Protein AF-A0A6G3CKQ1-F1 (afdb_monomer)

Secondary structure (DSSP, 8-state):
---S--HHHHHHHHHHHH-GGG---HHHHHHHHHHHHHHHHTT--HHHHHHHHHTT--S--S-HHHHHHHHHHHT------------------------

Solvent-accessible surface area (backbone atoms only — not comparable to full-atom values): 6300 Å² total; per-residue (Å²): 137,78,97,58,83,50,73,39,33,52,49,48,54,47,48,23,69,76,35,76,70,33,72,59,49,72,67,44,30,63,69,41,23,67,53,46,41,55,42,44,76,49,72,47,50,70,65,58,52,49,51,61,68,58,55,84,63,67,100,71,64,96,48,42,59,62,51,48,48,49,48,53,61,78,64,51,74,73,78,57,78,84,67,80,80,71,80,86,75,77,79,74,83,81,87,79,86,83,137

Structure (mmCIF, N/CA/C/O backbone):
data_AF-A0A6G3CKQ1-F1
#
_entry.id   AF-A0A6G3CKQ1-F1
#
loop_
_atom_site.group_PDB
_atom_site.id
_atom_site.type_symbol
_atom_site.label_atom_id
_atom_site.label_alt_id
_atom_site.label_comp_id
_atom_site.label_asym_id
_atom_site.label_entity_id
_atom_site.label_seq_id
_atom_site.pdbx_PDB_ins_code
_atom_site.Cartn_x
_atom_site.Cartn_y
_atom_site.Cartn_z
_atom_site.occupancy
_atom_site.B_iso_or_equiv
_atom_site.auth_seq_id
_atom_site.auth_comp_id
_atom_site.auth_asym_id
_atom_site.auth_atom_id
_atom_site.pdbx_PDB_model_num
ATOM 1 N N . GLN A 1 1 ? 6.547 14.572 20.095 1.00 44.78 1 GLN A N 1
ATOM 2 C CA . GLN A 1 1 ? 7.307 14.861 18.862 1.00 44.78 1 GLN A CA 1
ATOM 3 C C . GLN A 1 1 ? 8.433 13.846 18.751 1.00 44.78 1 GLN A C 1
ATOM 5 O O . GLN A 1 1 ? 9.480 14.011 19.358 1.00 44.78 1 GLN A O 1
ATOM 10 N N . THR A 1 2 ? 8.145 12.716 18.108 1.00 43.88 2 THR A N 1
ATOM 11 C CA . THR A 1 2 ? 9.072 11.586 18.000 1.00 43.88 2 THR A CA 1
ATOM 12 C C . THR A 1 2 ? 9.933 11.816 16.764 1.00 43.88 2 THR A C 1
ATOM 14 O O . THR A 1 2 ? 9.443 11.667 15.650 1.00 43.88 2 THR A O 1
ATOM 17 N N . THR A 1 3 ? 11.193 12.213 16.947 1.00 59.66 3 THR A N 1
ATOM 18 C CA . THR A 1 3 ? 12.210 12.281 15.879 1.00 59.66 3 THR A CA 1
ATOM 19 C C . THR A 1 3 ? 12.625 10.858 15.496 1.00 59.66 3 THR A C 1
ATOM 21 O O . THR A 1 3 ? 13.737 10.414 15.763 1.00 59.66 3 THR A O 1
ATOM 24 N N . GLY A 1 4 ? 11.683 10.089 14.962 1.00 67.25 4 GLY A N 1
ATOM 25 C CA . GLY A 1 4 ? 11.887 8.722 14.506 1.00 67.25 4 GLY A CA 1
ATOM 26 C C . GLY A 1 4 ? 11.133 8.499 13.198 1.00 67.25 4 GLY A C 1
ATOM 27 O O . GLY A 1 4 ? 10.108 9.150 12.982 1.00 67.25 4 GLY A O 1
ATOM 28 N N . PRO A 1 5 ? 11.631 7.617 12.315 1.00 72.62 5 PRO A N 1
ATOM 29 C CA . PRO A 1 5 ? 10.953 7.298 11.065 1.00 72.62 5 PRO A CA 1
ATOM 30 C C . PRO A 1 5 ? 9.518 6.845 11.349 1.00 72.62 5 PRO A C 1
ATOM 32 O O . PRO A 1 5 ? 9.274 6.067 12.278 1.00 72.62 5 PRO A O 1
ATOM 35 N N . SER A 1 6 ? 8.568 7.349 10.562 1.00 84.62 6 SER A N 1
ATOM 36 C CA . SER A 1 6 ? 7.156 7.022 10.735 1.00 84.62 6 SER A CA 1
ATOM 37 C C . SER A 1 6 ? 6.921 5.510 10.566 1.00 84.62 6 SER A C 1
ATOM 39 O O . SER A 1 6 ? 7.671 4.827 9.857 1.00 84.62 6 SER A O 1
ATOM 41 N N . PRO A 1 7 ? 5.874 4.940 11.190 1.00 85.25 7 PRO A N 1
ATOM 42 C CA . PRO A 1 7 ? 5.569 3.515 11.042 1.00 85.25 7 PRO A CA 1
ATOM 43 C C . PRO A 1 7 ? 5.317 3.114 9.578 1.00 85.25 7 PRO A C 1
ATOM 45 O O . PRO A 1 7 ? 5.648 1.996 9.186 1.00 85.25 7 PRO A O 1
ATOM 48 N N . ALA A 1 8 ? 4.799 4.035 8.757 1.00 88.69 8 ALA A N 1
ATOM 49 C CA . ALA A 1 8 ? 4.630 3.852 7.317 1.00 88.69 8 ALA A CA 1
ATOM 50 C C . ALA A 1 8 ? 5.980 3.707 6.595 1.00 88.69 8 ALA A C 1
ATOM 52 O O . ALA A 1 8 ? 6.174 2.751 5.842 1.00 88.69 8 ALA A O 1
ATOM 53 N N . TYR A 1 9 ? 6.935 4.599 6.876 1.00 89.56 9 TYR A N 1
ATOM 54 C CA . TYR A 1 9 ? 8.290 4.516 6.328 1.00 89.56 9 TYR A CA 1
ATOM 55 C C . TYR A 1 9 ? 8.978 3.202 6.722 1.00 89.56 9 TYR A C 1
ATOM 57 O O . TYR A 1 9 ? 9.546 2.510 5.878 1.00 89.56 9 TYR A O 1
ATOM 65 N N . LEU A 1 10 ? 8.890 2.816 8.000 1.00 90.06 10 LEU A N 1
ATOM 66 C CA . LEU A 1 10 ? 9.490 1.572 8.489 1.00 90.06 10 LEU A CA 1
ATOM 67 C C . LEU A 1 10 ? 8.888 0.326 7.827 1.00 90.06 10 LEU A C 1
ATOM 69 O O . LEU A 1 10 ? 9.626 -0.622 7.557 1.00 90.06 10 LEU A O 1
ATOM 73 N N . ALA A 1 11 ? 7.582 0.315 7.551 1.00 89.31 11 ALA A N 1
ATOM 74 C CA . ALA A 1 11 ? 6.938 -0.786 6.837 1.00 89.31 11 ALA A CA 1
ATOM 75 C C . ALA A 1 11 ? 7.471 -0.917 5.399 1.00 89.31 11 ALA A C 1
ATOM 77 O O . ALA A 1 11 ? 7.841 -2.015 4.986 1.00 89.31 11 ALA A O 1
ATOM 78 N N . LEU A 1 12 ? 7.595 0.200 4.674 1.00 90.06 12 LEU A N 1
ATOM 79 C CA . LEU A 1 12 ? 8.139 0.229 3.310 1.00 90.06 12 LEU A CA 1
ATOM 80 C C . LEU A 1 12 ? 9.614 -0.199 3.268 1.00 90.06 12 LEU A C 1
ATOM 82 O O . LEU A 1 12 ? 9.993 -1.037 2.451 1.00 90.06 12 LEU A O 1
ATOM 86 N N . ALA A 1 13 ? 10.432 0.308 4.193 1.00 90.06 13 ALA A N 1
ATOM 87 C CA . ALA A 1 13 ? 11.845 -0.055 4.289 1.00 90.06 13 ALA A CA 1
ATOM 88 C C . ALA A 1 13 ? 12.043 -1.551 4.602 1.00 90.06 13 ALA A C 1
ATOM 90 O O . ALA A 1 13 ? 12.956 -2.188 4.077 1.00 90.06 13 ALA A O 1
ATOM 91 N N . ARG A 1 14 ? 11.172 -2.138 5.436 1.00 88.44 14 ARG A N 1
ATOM 92 C CA . ARG A 1 14 ? 11.171 -3.588 5.696 1.00 88.44 14 ARG A CA 1
ATOM 93 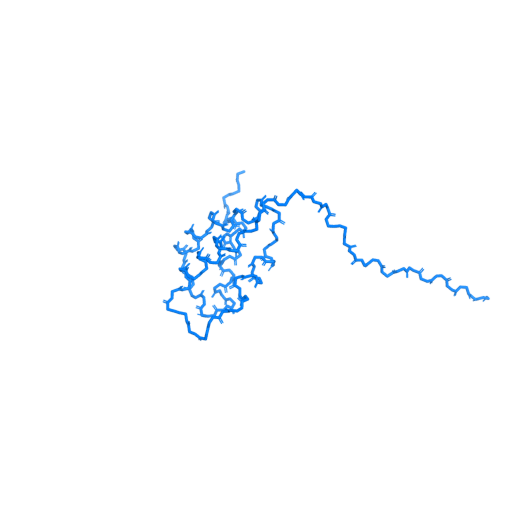C C . ARG A 1 14 ? 10.766 -4.380 4.458 1.00 88.44 14 ARG A C 1
ATOM 95 O O . ARG A 1 14 ? 11.395 -5.396 4.187 1.00 88.44 14 ARG A O 1
ATOM 102 N N . LEU A 1 15 ? 9.778 -3.901 3.703 1.00 86.75 15 LEU A N 1
ATOM 103 C CA . LEU A 1 15 ? 9.301 -4.537 2.474 1.00 86.75 15 LEU A CA 1
ATOM 104 C C . LEU A 1 15 ? 10.444 -4.744 1.471 1.00 86.75 15 LEU A C 1
ATOM 106 O O . LEU A 1 15 ? 10.673 -5.864 1.023 1.00 86.75 15 LEU A O 1
ATOM 110 N N . GLY A 1 16 ? 11.206 -3.682 1.193 1.00 86.31 16 GLY A N 1
ATOM 111 C CA . GLY A 1 16 ? 12.329 -3.753 0.257 1.00 86.31 16 GLY A CA 1
ATOM 112 C C . GLY A 1 16 ? 13.525 -4.558 0.760 1.00 86.31 16 GLY A C 1
ATOM 113 O O . GLY A 1 16 ? 14.321 -5.051 -0.032 1.00 86.31 16 GLY A O 1
ATOM 114 N N . ARG A 1 17 ? 13.640 -4.746 2.080 1.00 84.31 17 ARG A N 1
ATOM 115 C CA . ARG A 1 17 ? 14.642 -5.642 2.670 1.00 84.31 17 ARG A CA 1
ATOM 116 C C . ARG A 1 17 ? 14.233 -7.114 2.581 1.00 84.31 17 ARG A C 1
ATOM 118 O O . ARG A 1 17 ? 15.103 -7.969 2.468 1.00 84.31 17 ARG A O 1
ATOM 125 N N . ASN A 1 18 ? 12.936 -7.404 2.675 1.00 84.44 18 ASN A N 1
ATOM 126 C CA . ASN A 1 18 ? 12.407 -8.768 2.647 1.00 84.44 18 ASN A CA 1
ATOM 127 C C . ASN A 1 18 ? 12.267 -9.312 1.219 1.00 84.44 18 ASN A C 1
ATOM 129 O O . ASN A 1 18 ? 12.426 -10.512 1.011 1.00 84.44 18 ASN A O 1
ATOM 133 N N . ASP A 1 19 ? 11.973 -8.442 0.251 1.00 82.12 19 ASP A N 1
ATOM 134 C CA . ASP A 1 19 ? 11.858 -8.797 -1.161 1.00 82.12 19 ASP A CA 1
ATOM 135 C C . ASP A 1 19 ? 12.863 -7.988 -1.992 1.00 82.12 19 ASP A C 1
ATOM 137 O O . ASP A 1 19 ? 12.689 -6.792 -2.225 1.00 82.12 19 ASP A O 1
ATOM 141 N N . HIS A 1 20 ? 13.911 -8.661 -2.479 1.00 80.62 20 HIS A N 1
ATOM 142 C CA . HIS A 1 20 ? 14.956 -8.052 -3.311 1.00 80.62 20 HIS A CA 1
ATOM 143 C C . HIS A 1 20 ? 14.425 -7.414 -4.604 1.00 80.62 20 HIS A C 1
ATOM 145 O O . HIS A 1 20 ? 15.088 -6.556 -5.186 1.00 80.62 20 HIS A O 1
ATOM 151 N N . ARG A 1 21 ? 13.235 -7.811 -5.067 1.00 83.31 21 ARG A N 1
ATOM 152 C CA . ARG A 1 21 ? 12.588 -7.275 -6.275 1.00 83.31 21 ARG A CA 1
ATOM 153 C C . ARG A 1 21 ? 11.980 -5.900 -6.005 1.00 83.31 21 ARG A C 1
ATOM 155 O O . ARG A 1 21 ? 11.696 -5.153 -6.937 1.00 83.31 21 ARG A O 1
ATOM 162 N N . LEU A 1 22 ? 11.804 -5.561 -4.729 1.00 84.06 22 LEU A N 1
ATOM 163 C CA . LEU A 1 22 ? 11.340 -4.275 -4.233 1.00 84.06 22 LEU A CA 1
ATOM 164 C C . LEU A 1 22 ? 12.512 -3.460 -3.679 1.00 84.06 22 LEU A C 1
ATOM 166 O O . LEU A 1 22 ? 12.429 -2.942 -2.573 1.00 84.06 22 LEU A O 1
ATOM 170 N N . GLY A 1 23 ? 13.604 -3.336 -4.439 1.00 82.81 23 GLY A N 1
ATOM 171 C CA . GLY A 1 23 ? 14.770 -2.527 -4.069 1.00 82.81 23 GLY A CA 1
ATOM 172 C C . GL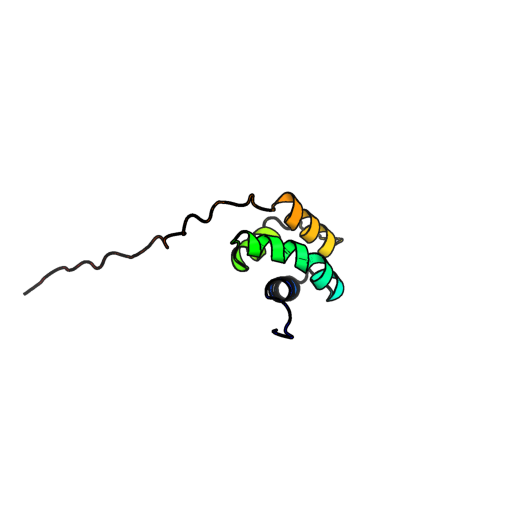Y A 1 23 ? 14.440 -1.034 -3.951 1.00 82.81 23 GLY A C 1
ATOM 173 O O . GLY A 1 23 ? 14.726 -0.257 -4.856 1.00 82.81 23 GLY A O 1
ATOM 174 N N . LEU A 1 24 ? 13.802 -0.642 -2.849 1.00 85.31 24 LEU A N 1
ATOM 175 C CA . LEU A 1 24 ? 13.406 0.728 -2.551 1.00 85.31 24 LEU A CA 1
ATOM 176 C C . LEU A 1 24 ? 14.576 1.477 -1.926 1.00 85.31 24 LEU A C 1
ATOM 178 O O . LEU A 1 24 ? 15.127 1.058 -0.905 1.00 85.31 24 LEU A O 1
ATOM 182 N N . SER A 1 25 ? 14.908 2.627 -2.500 1.00 87.88 25 SER A N 1
ATOM 183 C CA . SER A 1 25 ? 15.842 3.552 -1.870 1.00 87.88 25 SER A CA 1
ATOM 184 C C . SER A 1 25 ? 15.142 4.347 -0.764 1.00 87.88 25 SER A C 1
ATOM 186 O O . SER A 1 25 ? 13.912 4.423 -0.702 1.00 87.88 25 SER A O 1
ATOM 188 N N . ALA A 1 26 ? 15.922 5.007 0.097 1.00 88.44 26 ALA A N 1
ATOM 189 C CA . ALA A 1 26 ? 15.374 5.904 1.120 1.00 88.44 26 ALA A CA 1
ATOM 190 C C . ALA A 1 26 ? 14.453 6.980 0.508 1.00 88.44 26 ALA A C 1
ATOM 192 O O . ALA A 1 26 ? 13.388 7.262 1.046 1.00 88.44 26 ALA A O 1
ATOM 193 N N . HIS A 1 27 ? 14.821 7.506 -0.666 1.00 90.25 27 HIS A N 1
ATOM 194 C CA . HIS A 1 27 ? 14.021 8.481 -1.409 1.00 90.25 27 HIS A CA 1
ATOM 195 C C . HIS A 1 27 ? 12.656 7.925 -1.851 1.00 90.25 27 HIS A C 1
ATOM 197 O O . HIS A 1 27 ? 11.633 8.600 -1.716 1.00 90.25 27 HIS A O 1
ATOM 203 N N . ASP A 1 28 ? 12.618 6.679 -2.333 1.00 90.44 28 ASP A N 1
ATOM 204 C CA . ASP A 1 28 ? 11.368 6.009 -2.699 1.00 90.44 28 ASP A CA 1
ATOM 205 C C . ASP A 1 28 ? 10.491 5.795 -1.466 1.00 90.44 28 ASP A C 1
ATOM 207 O O . ASP A 1 28 ? 9.290 6.062 -1.504 1.00 90.44 28 ASP A O 1
ATOM 211 N N . CYS A 1 29 ? 11.096 5.380 -0.349 1.00 90.62 29 CYS A N 1
ATOM 212 C CA . CYS A 1 29 ? 10.386 5.194 0.913 1.00 90.62 29 CYS A CA 1
ATOM 213 C C . CYS A 1 29 ? 9.751 6.505 1.393 1.00 90.62 29 CYS A C 1
ATOM 215 O O . CYS A 1 29 ? 8.563 6.505 1.703 1.00 90.62 29 CYS A O 1
ATOM 217 N N . THR A 1 30 ? 10.483 7.625 1.378 1.00 90.50 30 THR A N 1
ATOM 218 C CA . THR A 1 30 ? 9.940 8.955 1.723 1.00 90.50 30 THR A CA 1
ATOM 219 C C . THR A 1 30 ? 8.836 9.397 0.758 1.00 90.50 30 THR A C 1
ATOM 221 O O . THR A 1 30 ? 7.845 9.990 1.175 1.00 90.50 30 THR A O 1
ATOM 224 N N . THR A 1 31 ? 8.957 9.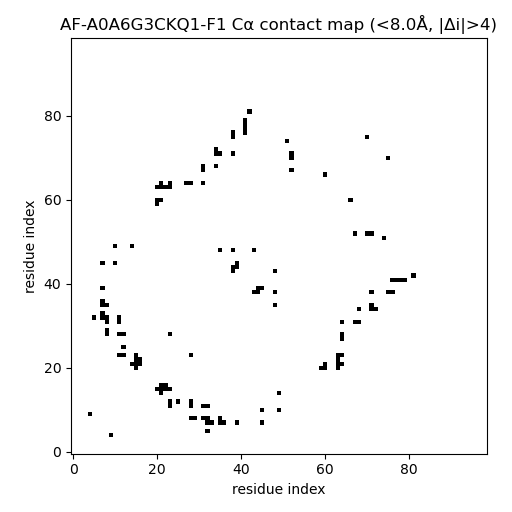080 -0.532 1.00 91.12 31 THR A N 1
ATOM 225 C CA . THR A 1 31 ? 7.941 9.436 -1.539 1.00 91.12 31 THR A CA 1
ATOM 226 C C . THR A 1 31 ? 6.642 8.646 -1.359 1.00 91.12 31 THR A C 1
ATOM 228 O O . THR A 1 31 ? 5.549 9.170 -1.583 1.00 91.12 31 THR A O 1
ATOM 231 N N . LEU A 1 32 ? 6.748 7.374 -0.969 1.00 90.75 32 LEU A N 1
ATOM 232 C CA . LEU A 1 32 ? 5.611 6.474 -0.755 1.00 90.75 32 LEU A CA 1
ATOM 233 C C . LEU A 1 32 ? 5.002 6.605 0.644 1.00 90.75 32 LEU A C 1
ATOM 235 O O . LEU A 1 32 ? 3.826 6.288 0.829 1.00 90.75 32 LEU A O 1
ATOM 239 N N . GLU A 1 33 ? 5.773 7.092 1.613 1.00 91.88 33 GLU A N 1
ATOM 240 C CA . GLU A 1 33 ? 5.357 7.322 2.994 1.00 91.88 33 GLU A CA 1
ATOM 241 C C . GLU A 1 33 ? 3.986 8.009 3.128 1.00 91.88 33 GLU A C 1
ATOM 243 O O . GLU A 1 33 ? 3.137 7.440 3.815 1.00 91.88 33 GLU A O 1
ATOM 248 N N . PRO A 1 34 ? 3.690 9.157 2.481 1.00 90.88 34 PRO A N 1
ATOM 249 C CA . PRO A 1 34 ? 2.392 9.817 2.639 1.00 90.88 34 PRO A CA 1
ATOM 250 C C . PRO A 1 34 ? 1.224 8.986 2.093 1.00 90.88 34 PRO A C 1
ATOM 252 O O . PRO A 1 34 ? 0.099 9.096 2.582 1.00 90.88 34 PRO A O 1
ATOM 255 N N . LEU A 1 35 ? 1.459 8.135 1.090 1.00 91.50 35 LEU A N 1
ATOM 256 C CA . LEU A 1 35 ? 0.438 7.219 0.582 1.00 91.50 35 LEU A CA 1
ATOM 257 C C . LEU A 1 35 ? 0.220 6.065 1.560 1.00 91.50 35 LEU A C 1
ATOM 259 O O . LEU A 1 35 ? -0.919 5.757 1.889 1.00 91.50 35 LEU A O 1
ATOM 263 N N . ALA A 1 36 ? 1.289 5.471 2.086 1.00 91.12 36 ALA A N 1
ATOM 264 C CA . ALA A 1 36 ? 1.189 4.425 3.099 1.00 91.12 36 ALA A CA 1
ATOM 265 C C . ALA A 1 36 ? 0.559 4.947 4.406 1.00 91.12 36 ALA A C 1
ATOM 267 O O . ALA A 1 36 ? -0.287 4.278 4.996 1.00 91.12 36 ALA A O 1
ATOM 268 N N . ALA A 1 37 ? 0.881 6.171 4.826 1.00 90.69 37 ALA A N 1
ATOM 269 C CA . ALA A 1 37 ? 0.268 6.816 5.985 1.00 90.69 37 ALA A CA 1
ATOM 270 C C . ALA A 1 37 ? -1.252 6.979 5.818 1.00 90.69 37 ALA A C 1
ATOM 272 O O . ALA A 1 37 ? -1.996 6.748 6.766 1.00 90.69 37 ALA A O 1
ATOM 273 N N . GLN A 1 38 ? -1.734 7.279 4.607 1.00 90.44 38 GLN A N 1
ATOM 274 C CA . GLN A 1 38 ? -3.171 7.346 4.313 1.00 90.44 38 GLN A CA 1
ATOM 275 C C . GLN A 1 38 ? -3.897 5.999 4.412 1.00 90.44 38 GLN A C 1
ATOM 277 O O . GLN A 1 38 ? -5.114 5.979 4.606 1.00 90.44 38 GLN A O 1
ATOM 282 N N . TRP A 1 39 ? -3.194 4.879 4.237 1.00 90.44 39 TRP A N 1
ATOM 283 C CA . TRP A 1 39 ? -3.761 3.557 4.505 1.00 90.44 39 TRP A CA 1
ATOM 284 C C . TRP A 1 39 ? -3.899 3.343 6.011 1.00 90.44 39 TRP A C 1
ATOM 286 O O . TRP A 1 39 ? -4.960 2.931 6.476 1.00 90.44 39 TRP A O 1
ATOM 296 N N . LEU A 1 40 ? -2.862 3.688 6.778 1.00 87.56 40 LEU A N 1
ATOM 297 C CA . LEU A 1 40 ? -2.888 3.573 8.238 1.00 87.56 40 LEU A CA 1
ATOM 298 C C . LEU A 1 40 ? -3.968 4.473 8.863 1.00 87.56 40 LEU A C 1
ATOM 300 O O . LEU A 1 40 ? -4.701 4.026 9.739 1.00 87.56 40 LEU A O 1
ATOM 304 N N . ASP A 1 41 ? -4.132 5.700 8.364 1.00 87.44 41 ASP A N 1
ATOM 305 C CA . ASP A 1 41 ? -5.189 6.637 8.781 1.00 87.44 41 ASP A CA 1
ATOM 306 C C . ASP A 1 41 ? -6.607 6.087 8.531 1.00 87.44 41 ASP A C 1
ATOM 308 O O . ASP A 1 41 ? -7.544 6.368 9.274 1.00 87.44 41 ASP A O 1
ATOM 312 N N . ARG A 1 42 ? -6.761 5.226 7.519 1.00 85.00 42 ARG A N 1
ATOM 313 C CA . ARG A 1 42 ? -8.009 4.501 7.235 1.00 85.00 42 ARG A CA 1
ATOM 314 C C . ARG A 1 42 ? -8.235 3.277 8.127 1.00 85.00 42 ARG A C 1
ATOM 316 O O . ARG A 1 42 ? -9.218 2.570 7.925 1.00 85.00 42 ARG A O 1
ATOM 323 N N . GLY A 1 43 ? -7.346 3.011 9.084 1.00 85.62 43 GLY A N 1
ATOM 324 C CA . GLY A 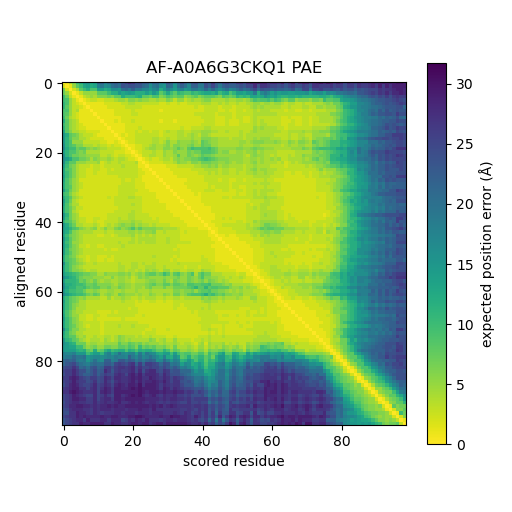1 43 ? -7.417 1.853 9.976 1.00 85.62 43 GLY A CA 1
ATOM 325 C C . GLY A 1 43 ? -6.799 0.579 9.399 1.00 85.62 43 GLY A C 1
ATOM 326 O O . GLY A 1 43 ? -7.020 -0.505 9.934 1.00 85.62 43 GLY A O 1
ATOM 327 N N . VAL A 1 44 ? -6.028 0.680 8.313 1.00 86.94 44 VAL A N 1
ATOM 328 C CA . VAL A 1 44 ? -5.324 -0.475 7.747 1.00 86.94 44 VAL A CA 1
ATOM 329 C C . VAL A 1 44 ? -4.075 -0.787 8.569 1.00 86.94 44 VAL A C 1
ATOM 331 O O . VAL A 1 44 ? -3.322 0.112 8.936 1.00 86.94 44 VAL A O 1
ATOM 334 N N . THR A 1 45 ? -3.815 -2.066 8.837 1.00 87.19 45 THR A N 1
ATOM 335 C CA . THR A 1 45 ? -2.595 -2.501 9.528 1.00 87.19 45 THR A CA 1
ATOM 336 C C . THR A 1 45 ? -1.404 -2.576 8.569 1.00 87.19 45 THR A C 1
ATOM 338 O O . THR A 1 45 ? -1.554 -2.763 7.360 1.00 87.19 45 THR A O 1
ATOM 341 N N . THR A 1 46 ? -0.187 -2.475 9.102 1.00 86.75 46 THR A N 1
ATOM 342 C CA . THR A 1 46 ? 1.049 -2.633 8.315 1.00 86.75 46 THR A CA 1
ATOM 343 C C . THR A 1 46 ? 1.172 -4.017 7.671 1.00 86.75 46 THR A C 1
ATOM 345 O O . THR A 1 46 ? 1.728 -4.127 6.580 1.00 86.75 46 THR A O 1
ATOM 348 N N . ASP A 1 47 ? 0.628 -5.056 8.310 1.00 85.88 47 ASP A N 1
ATOM 349 C CA . ASP A 1 47 ? 0.557 -6.419 7.774 1.00 85.88 47 ASP A CA 1
ATOM 350 C C . ASP A 1 47 ? -0.349 -6.495 6.537 1.00 85.88 47 ASP A C 1
ATOM 352 O O . ASP A 1 47 ? 0.092 -6.921 5.469 1.00 85.88 47 ASP A O 1
ATOM 356 N N . TYR A 1 48 ? -1.571 -5.958 6.629 1.00 86.44 48 TYR A N 1
ATOM 357 C CA . TYR A 1 48 ? -2.495 -5.917 5.496 1.00 86.44 48 TYR A CA 1
ATOM 358 C C . TYR A 1 48 ? -1.950 -5.066 4.343 1.00 86.44 48 TYR A C 1
ATOM 360 O O . TYR A 1 48 ? -2.066 -5.447 3.175 1.00 86.44 48 TYR A O 1
ATOM 368 N N . LEU A 1 49 ? -1.324 -3.926 4.659 1.00 88.12 49 LEU A N 1
ATOM 369 C CA . LEU A 1 49 ? -0.627 -3.102 3.672 1.00 88.12 49 LEU A CA 1
ATOM 370 C C . LEU A 1 49 ? 0.459 -3.920 2.966 1.00 88.12 49 LEU A C 1
ATOM 372 O O . LEU A 1 49 ? 0.479 -3.972 1.740 1.00 88.12 49 LEU A O 1
ATOM 376 N N . THR A 1 50 ? 1.311 -4.612 3.724 1.00 88.06 50 THR A N 1
ATOM 377 C CA . THR A 1 50 ? 2.389 -5.452 3.183 1.00 88.06 50 THR A CA 1
ATOM 378 C C . THR A 1 50 ? 1.835 -6.548 2.280 1.00 88.06 50 THR A C 1
ATOM 380 O O . THR A 1 50 ? 2.262 -6.652 1.134 1.00 88.06 50 THR A O 1
ATOM 383 N N . SER A 1 51 ? 0.835 -7.294 2.753 1.00 87.31 51 SER A N 1
ATOM 384 C CA . SER A 1 51 ? 0.159 -8.345 1.988 1.00 87.31 51 SER A CA 1
ATOM 385 C C . SER A 1 51 ? -0.446 -7.807 0.687 1.00 87.31 51 SER A C 1
ATOM 387 O O . SER A 1 51 ? -0.264 -8.389 -0.376 1.00 87.31 51 SER A O 1
ATOM 389 N N . THR A 1 52 ? -1.085 -6.634 0.718 1.00 89.06 52 THR A N 1
ATOM 390 C CA . THR A 1 52 ? -1.673 -6.021 -0.486 1.00 89.06 52 THR A CA 1
ATOM 391 C C . THR A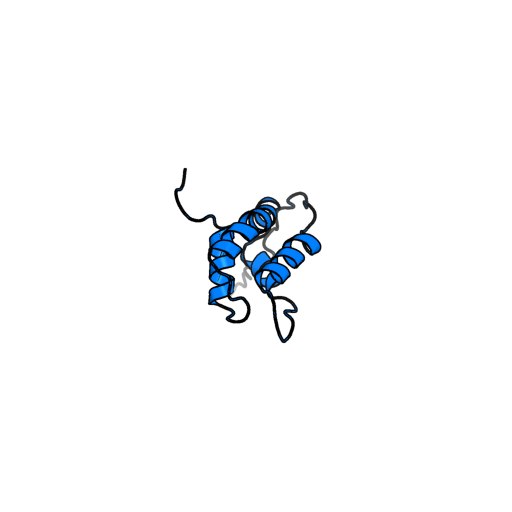 1 52 ? -0.615 -5.562 -1.494 1.00 89.06 52 THR A C 1
ATOM 393 O O . THR A 1 52 ? -0.834 -5.643 -2.707 1.00 89.06 52 THR A O 1
ATOM 396 N N . LEU A 1 53 ? 0.530 -5.077 -1.007 1.00 87.19 53 LEU A N 1
ATOM 397 C CA . LEU A 1 53 ? 1.646 -4.639 -1.844 1.00 87.19 53 LEU A CA 1
ATOM 398 C C . LEU A 1 53 ? 2.420 -5.809 -2.460 1.00 87.19 53 LEU A C 1
ATOM 400 O O . LEU A 1 53 ? 2.902 -5.677 -3.584 1.00 87.19 53 LEU A O 1
ATOM 404 N N . THR A 1 54 ? 2.508 -6.945 -1.768 1.00 86.44 54 THR A N 1
ATOM 405 C CA . THR A 1 54 ? 3.165 -8.162 -2.273 1.00 86.44 54 THR A CA 1
ATOM 406 C C . THR A 1 54 ? 2.213 -9.088 -3.039 1.00 86.44 54 THR A C 1
ATOM 408 O O . THR A 1 54 ? 2.660 -9.947 -3.805 1.00 86.44 54 THR A O 1
ATOM 411 N N . ALA A 1 55 ? 0.897 -8.901 -2.908 1.00 86.56 55 ALA A N 1
ATOM 412 C CA . ALA A 1 55 ? -0.105 -9.697 -3.605 1.00 86.56 55 ALA A CA 1
ATOM 413 C C . ALA A 1 55 ? -0.071 -9.483 -5.128 1.00 86.56 55 ALA A C 1
ATOM 415 O O . ALA A 1 55 ? -0.381 -8.407 -5.661 1.00 86.56 55 ALA A O 1
ATOM 416 N N . GLY A 1 56 ? 0.227 -10.567 -5.849 1.00 82.38 56 GLY A N 1
ATOM 417 C CA . GLY A 1 56 ? 0.239 -10.580 -7.310 1.00 82.38 56 GLY A CA 1
ATOM 418 C C . GLY A 1 56 ? 1.334 -9.692 -7.896 1.00 82.38 56 GLY A C 1
ATOM 419 O O . GLY A 1 56 ? 1.079 -8.975 -8.868 1.00 82.38 56 GLY A O 1
ATOM 420 N N . LEU A 1 57 ? 2.521 -9.693 -7.277 1.00 85.50 57 LEU A N 1
ATOM 421 C CA . LEU A 1 57 ? 3.701 -9.062 -7.859 1.00 85.50 57 LEU A CA 1
ATOM 422 C C . LEU A 1 57 ? 4.055 -9.741 -9.191 1.00 85.50 57 LEU A C 1
ATOM 424 O O . LEU A 1 57 ? 4.092 -10.973 -9.264 1.00 85.50 57 LEU A O 1
ATOM 428 N N . PRO A 1 58 ? 4.326 -8.959 -10.249 1.00 83.06 58 PRO A N 1
ATOM 429 C CA . PRO A 1 58 ? 4.701 -9.507 -11.545 1.00 83.06 58 PRO A CA 1
ATOM 430 C C . PRO A 1 58 ? 6.056 -10.213 -11.461 1.00 83.06 58 PRO A C 1
ATOM 432 O O . PRO A 1 58 ? 6.845 -9.939 -10.560 1.00 83.06 58 PRO A O 1
ATOM 435 N N . ALA A 1 59 ? 6.341 -11.115 -12.406 1.00 82.25 59 ALA A N 1
ATOM 436 C CA . ALA A 1 59 ? 7.580 -11.901 -12.461 1.00 82.25 59 ALA A CA 1
ATOM 437 C C . ALA A 1 59 ? 8.853 -11.037 -12.597 1.00 82.25 59 ALA A C 1
ATOM 439 O O . ALA A 1 59 ? 9.909 -11.423 -12.099 1.00 82.25 59 ALA A O 1
ATOM 440 N N . GLN A 1 60 ? 8.756 -9.850 -13.186 1.00 81.69 60 GLN A N 1
ATOM 441 C CA . GLN A 1 60 ? 9.829 -8.858 -13.267 1.00 81.69 60 GLN A CA 1
ATOM 442 C C . GLN A 1 60 ? 9.243 -7.482 -12.941 1.00 81.69 60 GLN A C 1
ATOM 444 O O . GLN A 1 60 ? 8.082 -7.216 -13.258 1.00 81.69 60 GLN A O 1
ATOM 449 N N . ILE A 1 61 ? 10.017 -6.643 -12.254 1.00 87.06 61 ILE A N 1
ATOM 450 C CA . ILE A 1 61 ? 9.602 -5.305 -11.827 1.00 87.06 61 ILE A CA 1
ATOM 451 C C . ILE A 1 61 ? 10.681 -4.324 -12.275 1.00 87.06 61 ILE A C 1
ATOM 453 O O . ILE A 1 61 ? 11.745 -4.263 -11.668 1.00 87.06 61 ILE A O 1
ATOM 457 N N . ASP A 1 62 ? 10.388 -3.536 -13.304 1.00 85.00 62 ASP A N 1
ATOM 458 C CA . ASP A 1 62 ? 11.303 -2.497 -13.794 1.00 85.00 62 ASP A CA 1
ATOM 459 C C . ASP A 1 62 ? 11.350 -1.270 -12.873 1.00 85.00 62 ASP A C 1
ATOM 461 O O . ASP A 1 62 ? 12.314 -0.511 -12.859 1.00 85.00 62 ASP A O 1
ATOM 465 N N . SER A 1 63 ? 10.285 -1.025 -12.104 1.00 87.56 63 SER A N 1
ATOM 466 C CA . SER A 1 63 ? 10.180 0.136 -11.215 1.00 87.56 63 SER A CA 1
ATOM 467 C C . SER A 1 63 ? 9.377 -0.200 -9.956 1.00 87.56 63 SER A C 1
ATOM 469 O O . SER A 1 63 ? 8.149 -0.043 -9.950 1.00 87.56 63 SER A O 1
ATOM 471 N N . PRO A 1 64 ? 10.038 -0.643 -8.868 1.00 87.56 64 PRO A N 1
ATOM 472 C CA . PRO A 1 64 ? 9.345 -1.066 -7.654 1.00 87.56 64 PRO A CA 1
ATOM 473 C C . PRO A 1 64 ? 8.588 0.087 -6.999 1.00 87.56 64 PRO A C 1
ATOM 475 O O . PRO A 1 64 ? 7.415 -0.062 -6.661 1.00 87.56 64 PRO A O 1
ATOM 478 N N . ALA A 1 65 ? 9.195 1.271 -6.917 1.00 89.75 65 ALA A N 1
ATOM 479 C CA . ALA A 1 65 ? 8.541 2.446 -6.353 1.00 89.75 65 ALA A CA 1
ATOM 480 C C . ALA A 1 65 ? 7.280 2.851 -7.137 1.00 89.75 65 ALA A C 1
ATOM 482 O O . ALA A 1 65 ? 6.237 3.122 -6.544 1.00 89.75 65 ALA A O 1
ATOM 483 N N . GLY A 1 66 ? 7.343 2.831 -8.474 1.00 90.00 66 GLY A N 1
ATOM 484 C CA . GLY A 1 66 ? 6.203 3.147 -9.340 1.00 90.00 66 GLY A CA 1
ATOM 485 C C . GLY A 1 66 ? 5.058 2.139 -9.209 1.00 90.00 66 GLY A C 1
ATOM 486 O O . GLY A 1 66 ? 3.894 2.534 -9.103 1.00 90.00 66 GLY A O 1
ATOM 487 N N . LEU A 1 67 ? 5.384 0.844 -9.145 1.00 90.31 67 LEU A N 1
ATOM 488 C CA . LEU A 1 67 ? 4.402 -0.221 -8.937 1.00 90.31 67 LEU A CA 1
ATOM 489 C C . LEU A 1 67 ? 3.695 -0.072 -7.585 1.00 90.31 67 LEU A C 1
ATOM 491 O O . LEU A 1 67 ? 2.462 -0.092 -7.532 1.00 90.31 67 LEU A O 1
ATOM 495 N N . LEU A 1 68 ? 4.462 0.108 -6.505 1.00 90.25 68 LEU A N 1
ATOM 496 C CA . LEU A 1 68 ? 3.912 0.274 -5.159 1.00 90.25 68 LEU A CA 1
ATOM 497 C C . LEU A 1 68 ? 3.074 1.546 -5.056 1.00 90.25 68 LEU A C 1
ATOM 499 O O . LEU A 1 68 ? 1.970 1.494 -4.521 1.00 90.25 68 LEU A O 1
ATOM 503 N N . ARG A 1 69 ? 3.535 2.663 -5.633 1.00 91.69 69 ARG A N 1
ATOM 504 C CA . ARG A 1 69 ? 2.760 3.910 -5.708 1.00 91.69 69 ARG A CA 1
ATOM 505 C C . ARG A 1 69 ? 1.402 3.673 -6.354 1.00 91.69 69 ARG A C 1
ATOM 507 O O . ARG A 1 69 ? 0.381 4.069 -5.795 1.00 91.69 69 ARG A O 1
ATOM 514 N N . ARG A 1 70 ? 1.388 3.018 -7.519 1.00 91.00 70 ARG A N 1
ATOM 515 C CA . ARG A 1 70 ? 0.151 2.722 -8.244 1.00 91.00 70 ARG A CA 1
ATOM 516 C C . ARG A 1 70 ? -0.766 1.833 -7.415 1.00 91.00 70 ARG A C 1
ATOM 518 O O . ARG A 1 70 ? -1.928 2.171 -7.261 1.00 91.00 70 ARG A O 1
ATOM 525 N N . ARG A 1 71 ? -0.247 0.761 -6.810 1.00 90.62 71 ARG A N 1
ATOM 526 C CA . ARG A 1 71 ? -1.026 -0.126 -5.928 1.00 90.62 71 ARG A CA 1
ATOM 527 C C . ARG A 1 71 ? -1.605 0.614 -4.724 1.00 90.62 71 ARG A C 1
ATOM 529 O O . ARG A 1 71 ? -2.783 0.435 -4.439 1.00 90.62 71 ARG A O 1
ATOM 536 N N . LEU A 1 72 ? -0.824 1.469 -4.064 1.00 90.50 72 LEU A N 1
ATOM 537 C CA . LEU A 1 72 ? -1.291 2.275 -2.932 1.00 90.50 72 LEU A CA 1
ATOM 538 C C . LEU A 1 72 ? -2.428 3.228 -3.316 1.00 90.50 72 LEU A C 1
ATOM 540 O O . LEU A 1 72 ? -3.240 3.550 -2.457 1.00 90.50 72 LEU A O 1
ATOM 544 N N . ILE A 1 73 ? -2.493 3.678 -4.571 1.00 90.38 73 ILE A N 1
ATOM 545 C CA . ILE A 1 73 ? -3.556 4.560 -5.070 1.00 90.38 73 ILE A CA 1
ATOM 546 C C . ILE A 1 73 ? -4.759 3.741 -5.563 1.00 90.38 73 ILE A C 1
ATOM 548 O O . ILE A 1 73 ? -5.873 3.966 -5.103 1.00 90.38 73 ILE A O 1
ATOM 552 N N . ASP A 1 74 ? -4.542 2.763 -6.448 1.00 89.94 74 ASP A N 1
ATOM 553 C CA . ASP A 1 74 ? -5.592 1.922 -7.052 1.00 89.94 74 ASP A CA 1
ATOM 554 C C . ASP A 1 74 ? -6.310 1.031 -6.027 1.00 89.94 74 ASP A C 1
ATOM 556 O O . ASP A 1 74 ? -7.504 0.765 -6.149 1.00 89.94 74 ASP A O 1
ATOM 560 N N . LYS A 1 75 ? -5.582 0.514 -5.028 1.00 86.31 75 LYS A N 1
ATOM 561 C CA . LYS A 1 75 ? -6.126 -0.382 -3.994 1.00 86.31 75 LYS A CA 1
ATOM 562 C C . LYS A 1 75 ? -6.431 0.333 -2.688 1.00 86.31 75 LYS A C 1
ATOM 564 O O . LYS A 1 75 ? -6.716 -0.345 -1.705 1.00 86.31 75 LYS A O 1
ATOM 569 N N . LEU A 1 76 ? -6.370 1.667 -2.671 1.00 84.44 76 LEU A N 1
ATOM 570 C CA . LEU A 1 76 ? -6.662 2.458 -1.484 1.00 84.44 76 LEU A CA 1
ATOM 571 C C . LEU A 1 76 ? -8.078 2.122 -1.000 1.00 84.44 76 LEU A C 1
ATOM 573 O O . LEU A 1 76 ? -9.040 2.402 -1.722 1.00 84.44 76 LEU A O 1
ATOM 577 N N . PRO A 1 77 ? -8.240 1.518 0.18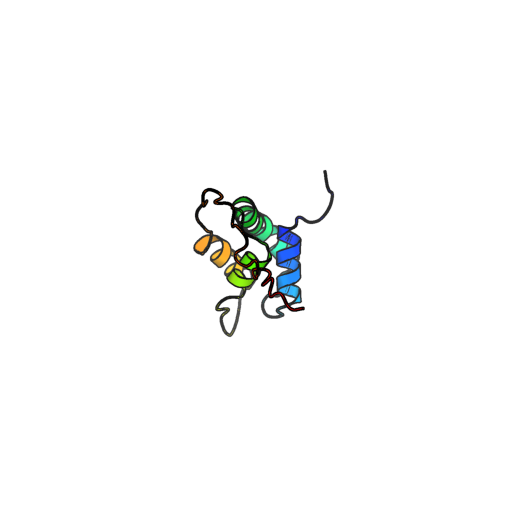9 1.00 78.00 77 PRO A N 1
ATOM 578 C CA . PRO A 1 77 ? -9.569 1.172 0.652 1.00 78.00 77 PRO A CA 1
ATOM 579 C C . PRO A 1 77 ? -10.402 2.4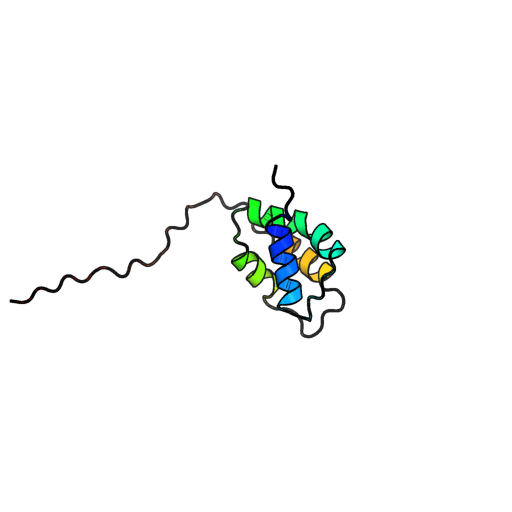48 0.838 1.00 78.00 77 PRO A C 1
ATOM 581 O O . PRO A 1 77 ? -9.863 3.497 1.217 1.00 78.00 77 PRO A O 1
ATOM 584 N N . PRO A 1 78 ? -11.721 2.410 0.587 1.00 76.56 78 PRO A N 1
ATOM 585 C CA . PRO A 1 78 ? -12.588 3.487 1.035 1.00 76.56 78 PRO A CA 1
ATOM 586 C C . PRO A 1 78 ? -12.459 3.622 2.556 1.00 76.56 78 PRO A C 1
ATOM 588 O O . PRO A 1 78 ? -12.125 2.660 3.250 1.00 76.56 78 PRO A O 1
ATOM 591 N N . ARG A 1 79 ? -12.702 4.827 3.082 1.00 65.06 79 ARG A N 1
ATOM 592 C CA . ARG A 1 79 ? -12.781 5.041 4.533 1.00 65.06 79 ARG A CA 1
ATOM 593 C C . ARG A 1 79 ? -13.973 4.228 5.038 1.00 65.06 79 ARG A C 1
ATOM 595 O O . ARG A 1 79 ? -15.110 4.679 4.943 1.00 65.06 79 ARG A O 1
ATOM 602 N N . LEU A 1 80 ? -13.716 3.006 5.491 1.00 58.56 80 LEU A N 1
ATOM 603 C CA . LEU A 1 80 ? -14.715 2.201 6.169 1.00 58.56 80 LEU A CA 1
ATOM 604 C C . LEU A 1 80 ? -14.957 2.873 7.524 1.00 58.56 80 LEU A C 1
ATOM 606 O O . LEU A 1 80 ? -13.982 3.187 8.215 1.00 58.56 80 LEU A O 1
ATOM 610 N N . PRO A 1 81 ? -16.214 3.147 7.915 1.00 57.28 81 PRO A N 1
ATOM 611 C CA . PRO A 1 81 ? -16.485 3.490 9.301 1.00 57.28 81 PRO A CA 1
ATOM 612 C C . PRO A 1 81 ? -15.919 2.344 10.136 1.00 57.28 81 PRO A C 1
ATOM 614 O O . PRO A 1 81 ? -16.168 1.185 9.812 1.00 57.28 81 PRO A O 1
ATOM 617 N N . ALA A 1 82 ? -15.090 2.666 11.129 1.00 55.72 82 ALA A N 1
ATOM 618 C CA . ALA A 1 82 ? -14.415 1.679 11.957 1.00 55.72 82 ALA A CA 1
ATOM 619 C C . ALA A 1 82 ? -15.462 0.825 12.685 1.00 55.72 82 ALA A C 1
ATOM 621 O O . ALA A 1 82 ? -15.873 1.134 13.800 1.00 55.72 82 ALA A O 1
ATOM 622 N N . THR A 1 83 ? -15.929 -0.245 12.048 1.00 53.62 83 THR A N 1
ATOM 623 C CA . THR A 1 83 ? -16.585 -1.337 12.742 1.00 53.62 83 THR A CA 1
ATOM 624 C C . THR A 1 83 ? -15.477 -2.002 13.537 1.00 53.62 83 THR A C 1
ATOM 626 O O . THR A 1 83 ? -14.526 -2.486 12.916 1.00 53.62 83 THR A O 1
ATOM 629 N N . PRO A 1 84 ? -15.518 -1.976 14.879 1.00 55.22 84 PRO A N 1
ATOM 630 C CA . PRO A 1 84 ? -14.511 -2.654 15.672 1.00 55.22 84 PRO A CA 1
ATOM 631 C C . PRO A 1 84 ? -14.500 -4.116 15.235 1.00 55.22 84 PRO A C 1
ATOM 633 O O . PRO A 1 84 ? -15.485 -4.828 15.421 1.00 55.22 84 PRO A O 1
ATOM 636 N N . SER A 1 85 ? -13.406 -4.543 14.603 1.00 53.19 85 SER A N 1
ATOM 637 C CA . SER A 1 85 ? -13.154 -5.952 14.338 1.00 53.19 85 SER A CA 1
ATOM 638 C C . SER A 1 85 ? -13.073 -6.638 15.691 1.00 53.19 85 SER A C 1
ATOM 640 O O . SER A 1 85 ? -12.036 -6.617 16.351 1.00 53.19 85 SER A O 1
ATOM 642 N N . THR A 1 86 ? -14.190 -7.204 16.139 1.00 54.25 86 THR A N 1
ATOM 643 C CA . THR A 1 86 ? -14.187 -8.199 17.201 1.00 54.25 86 THR A CA 1
ATOM 644 C C . THR A 1 86 ? -13.278 -9.325 16.712 1.00 54.25 86 THR A C 1
ATOM 646 O O . THR A 1 86 ? -13.558 -9.881 15.647 1.00 54.25 86 THR A O 1
ATOM 649 N N . PRO A 1 87 ? -12.170 -9.650 17.402 1.00 59.41 87 PRO A N 1
ATOM 650 C CA . PRO A 1 87 ? -11.381 -10.815 17.043 1.00 59.41 87 PRO A CA 1
ATOM 651 C C . PRO A 1 87 ? -12.295 -12.039 17.139 1.00 59.41 87 PRO A C 1
ATOM 653 O O . PRO A 1 87 ? -12.734 -12.429 18.220 1.00 59.41 87 PRO A O 1
ATOM 656 N N . ALA A 1 88 ? -12.642 -12.603 15.986 1.00 58.62 88 ALA A N 1
ATOM 657 C CA . ALA A 1 88 ? -13.340 -13.868 15.916 1.00 58.62 88 ALA A CA 1
ATOM 658 C C . ALA A 1 88 ? -12.371 -14.961 16.378 1.00 58.62 88 ALA A C 1
ATOM 660 O O . ALA A 1 88 ? -11.344 -15.189 15.742 1.00 58.62 88 ALA A O 1
ATOM 661 N N . GLY A 1 89 ? -12.715 -15.625 17.482 1.00 51.97 89 GLY A N 1
ATOM 662 C CA . GLY A 1 89 ? -12.105 -16.893 17.866 1.00 51.97 89 GLY A CA 1
ATOM 663 C C . GLY A 1 89 ? -11.688 -16.994 19.326 1.00 51.97 89 GLY A C 1
ATOM 664 O O . GLY A 1 89 ? -10.530 -17.276 19.609 1.00 51.97 89 GLY A O 1
ATOM 665 N N . THR A 1 90 ? -12.619 -16.839 20.266 1.00 58.75 90 THR A N 1
ATOM 666 C CA . THR A 1 90 ? -12.538 -17.612 21.509 1.00 58.75 90 THR A CA 1
ATOM 667 C C . THR A 1 90 ? -12.834 -19.077 21.167 1.00 58.75 90 THR A C 1
ATOM 669 O O . THR A 1 90 ? -13.975 -19.379 20.811 1.00 58.75 90 THR A O 1
ATOM 672 N N . PRO A 1 91 ? -11.884 -20.029 21.267 1.00 65.88 91 PRO A N 1
ATOM 673 C CA . PRO A 1 91 ? -12.285 -21.399 21.522 1.00 65.88 91 PRO A CA 1
ATOM 674 C C . PRO A 1 91 ? -12.933 -21.404 22.908 1.00 65.88 91 PRO A C 1
ATOM 676 O O . PRO A 1 91 ? -12.311 -21.088 23.922 1.00 65.88 91 PRO A O 1
ATOM 679 N N . THR A 1 92 ? -14.234 -21.663 22.911 1.00 67.25 92 THR A N 1
ATOM 680 C CA . T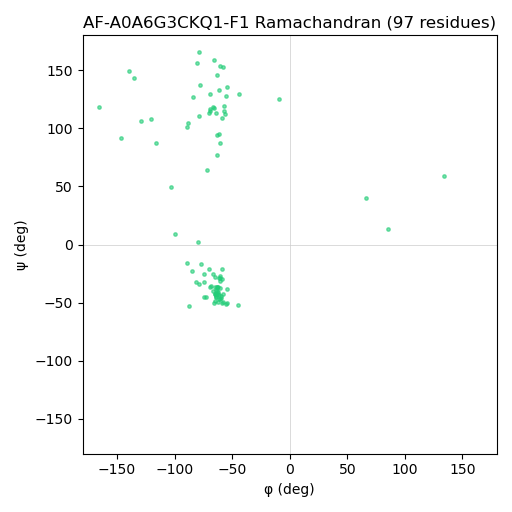HR A 1 92 ? -15.069 -21.880 24.087 1.00 67.25 92 THR A CA 1
ATOM 681 C C . THR A 1 92 ? -14.347 -22.801 25.082 1.00 67.25 92 THR A C 1
ATOM 683 O O . THR A 1 92 ? -13.882 -23.864 24.668 1.00 67.25 92 THR A O 1
ATOM 686 N N . PRO A 1 93 ? -14.240 -22.453 26.378 1.00 66.62 93 PRO A N 1
ATOM 687 C CA . PRO A 1 93 ? -13.806 -23.422 27.372 1.00 66.62 93 PRO A CA 1
ATOM 688 C C . PRO A 1 93 ? -14.894 -24.491 27.475 1.00 66.62 93 PRO A C 1
ATOM 690 O O . PRO A 1 93 ? -16.031 -24.175 27.810 1.00 66.62 93 PRO A O 1
ATOM 693 N N . THR A 1 94 ? -14.571 -25.743 27.164 1.00 69.44 94 THR A N 1
ATOM 694 C CA . THR A 1 94 ? -15.435 -26.890 27.456 1.00 69.44 94 THR A CA 1
ATOM 695 C C . THR A 1 94 ? -15.262 -27.237 28.937 1.00 69.44 94 THR A C 1
ATOM 697 O O . THR A 1 94 ? -14.190 -27.720 29.309 1.00 69.44 94 THR A O 1
ATOM 700 N N . PRO A 1 95 ? -16.255 -27.019 29.821 1.00 72.12 95 PRO A N 1
ATOM 701 C CA . PRO A 1 95 ? -16.218 -27.583 31.154 1.00 72.12 95 PRO A CA 1
ATOM 702 C C . PRO A 1 95 ? -16.880 -28.958 31.068 1.00 72.12 95 PRO A C 1
ATOM 704 O O . PRO A 1 95 ? -18.105 -29.061 31.036 1.00 72.12 95 PRO A O 1
ATOM 707 N N . THR A 1 96 ? -16.083 -30.023 31.027 1.00 73.56 96 THR A N 1
ATOM 708 C CA . THR A 1 96 ? -16.622 -31.385 31.131 1.00 73.56 96 THR A CA 1
ATOM 709 C C . THR A 1 96 ? -16.098 -32.054 32.393 1.00 73.56 96 THR A C 1
ATOM 711 O O . THR A 1 96 ? -15.066 -32.711 32.414 1.00 73.56 96 THR A O 1
ATOM 714 N N . HIS A 1 97 ? -16.859 -31.794 33.453 1.00 62.84 97 HIS A N 1
ATOM 715 C CA . HIS A 1 97 ? -17.136 -32.607 34.635 1.00 62.84 97 HIS A CA 1
ATOM 716 C C . HIS A 1 97 ? -16.635 -34.066 34.594 1.00 62.84 97 HIS A C 1
ATOM 718 O O . HIS A 1 97 ? -17.089 -34.817 33.727 1.00 62.84 97 HIS A O 1
ATOM 724 N N . ARG A 1 98 ? -15.843 -34.510 35.593 1.00 61.81 98 ARG A N 1
ATOM 725 C CA . ARG A 1 98 ? -15.942 -35.896 36.097 1.00 61.81 98 ARG A CA 1
ATOM 726 C C . ARG A 1 98 ? -15.240 -36.175 37.444 1.00 61.81 98 ARG A C 1
ATOM 728 O O . ARG A 1 98 ? -14.021 -36.109 37.499 1.00 61.81 98 ARG A O 1
ATOM 735 N N . LEU A 1 99 ? -16.085 -36.570 38.410 1.00 59.25 99 LEU A N 1
ATOM 736 C CA . LEU A 1 99 ? -15.924 -37.417 39.614 1.00 59.25 99 LEU A CA 1
ATOM 737 C C . LEU A 1 99 ? -14.806 -37.122 40.626 1.00 59.25 99 LEU A C 1
ATOM 739 O O . LEU A 1 99 ? -13.634 -37.431 40.338 1.00 59.25 99 LEU A O 1
#

Mean predicted aligned error: 10.16 Å

Radius of gyration: 18.42 Å; Cα contacts (8 Å, |Δi|>4): 70; chains: 1; bounding box: 33×52×53 Å

Foldseek 3Di:
DDPDDDPQLVLLVVLCVVDVLLVDDSVLSVVCSVLSVLLVVLVHDSVNLSCQLPPPDDPHDPDNSVSSSCSSVVVRDDSDP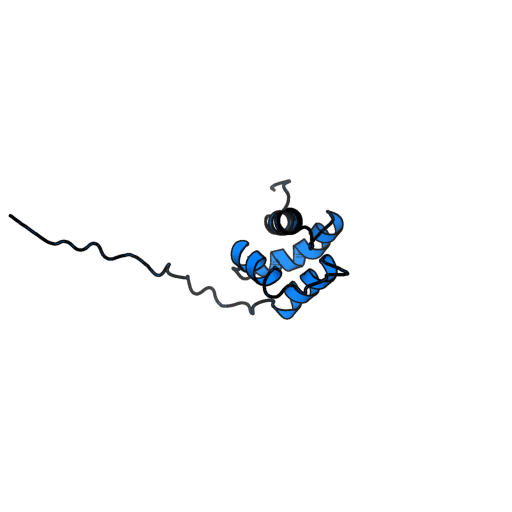CPPPPPPDDPDDDDDDDD

Nearest PDB structures (foldseek):
  1ej5-assembly1_A  TM=2.899E-01  e=4.507E+00  Homo sapiens
  8pop-assembly1_B  TM=2.877E-01  e=8.153E+00  Escherichia phage HK97

pLDDT: mean 80.25, std 12.84, range [43.88, 91.88]

Sequence (99 aa):
QTTGPSPAYLALARLGRNDHRLGLSAHDCTTLEPLAAQWLDRGVTTDYLTSTLTAGLPAQIDSPAGLLRRRLIDKLPPRLPATPSTPAGTPTPTPTHRL